Protein AF-A0A067PWR7-F1 (afdb_monomer)

Organism: NCBI:txid933084

Structure (mmCIF, N/CA/C/O backbone):
data_AF-A0A067PWR7-F1
#
_entry.id   AF-A0A067PWR7-F1
#
loop_
_atom_site.group_PDB
_atom_site.id
_atom_site.type_symbol
_atom_site.label_atom_id
_atom_site.label_alt_id
_atom_site.label_comp_id
_atom_site.label_asym_id
_atom_site.label_entity_id
_atom_site.label_seq_id
_atom_site.pdbx_PDB_ins_code
_atom_site.Cartn_x
_atom_site.Cartn_y
_atom_site.Cartn_z
_atom_site.occupancy
_atom_site.B_iso_or_equiv
_atom_site.auth_seq_id
_atom_site.auth_comp_id
_atom_site.auth_asym_id
_atom_site.auth_atom_id
_atom_site.pdbx_PDB_model_num
ATOM 1 N N . MET A 1 1 ? -20.551 9.808 -8.297 1.00 32.59 1 MET A N 1
ATOM 2 C CA . MET A 1 1 ? -19.748 9.543 -9.510 1.00 32.59 1 MET A CA 1
ATOM 3 C C . MET A 1 1 ? -19.360 8.074 -9.494 1.00 32.59 1 MET A C 1
ATOM 5 O O . MET A 1 1 ? -18.813 7.633 -8.494 1.00 32.59 1 MET A O 1
ATOM 9 N N . ARG A 1 2 ? -19.742 7.291 -10.510 1.00 25.27 2 ARG A N 1
ATOM 10 C CA . ARG A 1 2 ? -19.322 5.885 -10.633 1.00 25.27 2 ARG A CA 1
ATOM 11 C C . ARG A 1 2 ? -17.933 5.886 -11.271 1.00 25.27 2 ARG A C 1
ATOM 13 O O . ARG A 1 2 ? -17.816 6.360 -12.395 1.00 25.27 2 ARG A O 1
ATOM 20 N N . ALA A 1 3 ? -16.914 5.441 -10.540 1.00 30.94 3 ALA A N 1
ATOM 21 C CA . ALA A 1 3 ? -15.574 5.264 -11.091 1.00 30.94 3 ALA A CA 1
ATOM 22 C C . ALA A 1 3 ? -15.625 4.210 -12.210 1.00 30.94 3 ALA A C 1
ATOM 24 O O . ALA A 1 3 ? -16.231 3.151 -12.032 1.00 30.94 3 ALA A O 1
ATOM 25 N N . ASP A 1 4 ? -15.050 4.534 -13.367 1.00 30.42 4 ASP A N 1
ATOM 26 C CA . ASP A 1 4 ? -14.869 3.593 -14.472 1.00 30.42 4 ASP A CA 1
ATOM 27 C C . ASP A 1 4 ? -13.864 2.510 -14.029 1.00 30.42 4 ASP A C 1
ATOM 29 O O . ASP A 1 4 ? -12.751 2.862 -13.637 1.00 30.42 4 ASP A O 1
ATOM 33 N N . PRO A 1 5 ? -14.215 1.211 -14.063 1.00 33.88 5 PRO A N 1
ATOM 34 C CA . PRO A 1 5 ? -13.323 0.129 -13.641 1.00 33.88 5 PRO A CA 1
ATOM 35 C C . PRO A 1 5 ? -12.042 0.012 -14.485 1.00 33.88 5 PRO A C 1
ATOM 37 O O . PRO A 1 5 ? -11.100 -0.657 -14.064 1.00 33.88 5 PRO A O 1
ATOM 40 N N . ARG A 1 6 ? -11.984 0.657 -15.658 1.00 32.25 6 ARG A N 1
ATOM 41 C CA . ARG A 1 6 ? -10.793 0.703 -16.522 1.00 32.25 6 ARG A CA 1
ATOM 42 C C . ARG A 1 6 ? -9.865 1.876 -16.229 1.00 32.25 6 ARG A C 1
ATOM 44 O O . ARG A 1 6 ? -8.790 1.938 -16.817 1.00 32.25 6 ARG A O 1
ATOM 51 N N . ASN A 1 7 ? -10.260 2.790 -15.346 1.00 35.59 7 ASN A N 1
ATOM 52 C CA . ASN A 1 7 ? -9.386 3.870 -14.921 1.00 35.59 7 ASN A CA 1
ATOM 53 C C . ASN A 1 7 ? -8.499 3.371 -13.772 1.00 35.59 7 ASN A C 1
ATOM 55 O O . ASN A 1 7 ? -9.041 2.878 -12.774 1.00 35.59 7 ASN A O 1
ATOM 59 N N . PRO A 1 8 ? -7.161 3.478 -13.871 1.00 40.72 8 PRO A N 1
ATOM 60 C CA . PRO A 1 8 ? -6.302 3.235 -12.724 1.00 40.72 8 PRO A CA 1
ATOM 61 C C . PRO A 1 8 ? -6.757 4.161 -11.597 1.00 40.72 8 PRO A C 1
ATOM 63 O O . PRO A 1 8 ? -6.964 5.361 -11.804 1.00 40.72 8 PRO A O 1
ATOM 66 N N . ILE A 1 9 ? -6.976 3.603 -10.407 1.00 45.59 9 ILE A N 1
ATOM 67 C CA . ILE A 1 9 ? -7.278 4.439 -9.249 1.00 45.59 9 ILE A CA 1
ATOM 68 C C . ILE A 1 9 ? -5.971 5.144 -8.908 1.00 45.59 9 ILE A C 1
ATOM 70 O O . ILE A 1 9 ? -5.090 4.558 -8.287 1.00 45.59 9 ILE A O 1
ATOM 74 N N . LEU A 1 10 ? -5.863 6.407 -9.313 1.00 43.28 10 LEU A N 1
ATOM 75 C CA . LEU A 1 10 ? -4.910 7.339 -8.737 1.00 43.28 10 LEU A CA 1
ATOM 76 C C . LEU A 1 10 ? -5.332 7.540 -7.279 1.00 43.28 10 LEU A C 1
ATOM 78 O O . LEU A 1 10 ? -6.158 8.399 -6.973 1.00 43.28 10 LEU A O 1
ATOM 82 N N . LEU A 1 11 ? -4.791 6.735 -6.364 1.00 46.19 11 LEU A N 1
ATOM 83 C CA . LEU A 1 11 ? -4.759 7.091 -4.946 1.00 46.19 11 LEU A CA 1
ATOM 84 C C . LEU A 1 11 ? -3.694 8.184 -4.792 1.00 46.19 11 LEU A C 1
ATOM 86 O O . LEU A 1 11 ? -2.611 7.952 -4.267 1.00 46.19 11 LEU A O 1
ATOM 90 N N . ALA A 1 12 ? -3.977 9.355 -5.360 1.00 37.88 12 ALA A N 1
ATOM 91 C CA . ALA A 1 12 ? -3.146 10.537 -5.257 1.00 37.88 12 ALA A CA 1
ATOM 92 C C . ALA A 1 12 ? -3.669 11.412 -4.117 1.00 37.88 12 ALA A C 1
ATOM 94 O O . ALA A 1 12 ? -4.876 11.596 -3.963 1.00 37.88 12 ALA A O 1
ATOM 95 N N . HIS A 1 13 ? -2.721 11.963 -3.365 1.00 37.50 13 HIS A N 1
ATOM 96 C CA . HIS A 1 13 ? -2.891 12.796 -2.181 1.00 37.50 13 HIS A CA 1
ATOM 97 C C . HIS A 1 13 ? -3.429 12.079 -0.953 1.00 37.50 13 HIS A C 1
ATOM 99 O O . HIS A 1 13 ? -4.620 12.082 -0.650 1.00 37.50 13 HIS A O 1
ATOM 105 N N . HIS A 1 14 ? -2.502 11.588 -0.142 1.00 38.25 14 HIS A N 1
ATOM 106 C CA . HIS A 1 14 ? -2.765 11.568 1.280 1.00 38.25 14 HIS A CA 1
ATOM 107 C C . HIS A 1 14 ? -1.521 12.063 2.011 1.00 38.25 14 HIS A C 1
ATOM 109 O O . HIS A 1 14 ? -0.424 11.570 1.766 1.00 38.25 14 HIS A O 1
ATOM 115 N N . GLU A 1 15 ? -1.713 13.049 2.892 1.00 42.09 15 GLU A N 1
ATOM 116 C CA . GLU A 1 15 ? -0.725 13.713 3.765 1.00 42.09 15 GLU A CA 1
ATOM 117 C C . GLU A 1 15 ? -0.066 12.754 4.784 1.00 42.09 15 GLU A C 1
ATOM 119 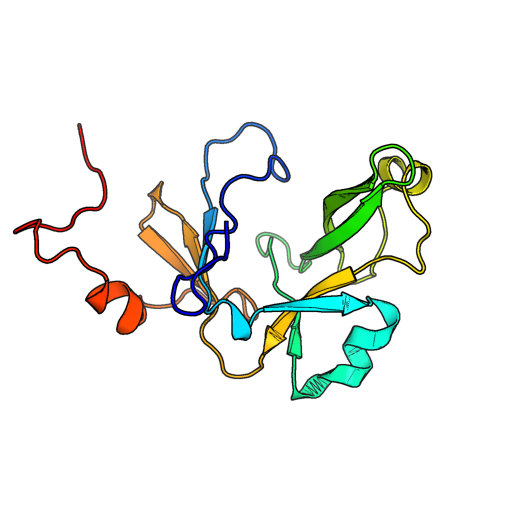O O . GLU A 1 15 ? 0.280 13.128 5.901 1.00 42.09 15 GLU A O 1
ATOM 124 N N . LEU A 1 16 ? 0.083 11.478 4.434 1.00 47.19 16 LEU A N 1
ATOM 125 C CA . LEU A 1 16 ? 0.652 10.433 5.279 1.00 47.19 16 LEU A CA 1
ATOM 126 C C . LEU A 1 16 ? 2.160 10.589 5.470 1.00 47.19 16 LEU A C 1
ATOM 128 O O . LEU A 1 16 ? 2.715 9.934 6.348 1.00 47.19 16 LEU A O 1
ATOM 132 N N . PHE A 1 17 ? 2.801 11.457 4.681 1.00 49.50 17 PHE A N 1
ATOM 133 C CA . PHE A 1 17 ? 4.256 11.529 4.535 1.00 49.50 17 PHE A CA 1
ATOM 134 C C . PHE A 1 17 ? 4.874 12.877 4.927 1.00 49.50 17 PHE A C 1
ATOM 136 O O . PHE A 1 17 ? 6.053 13.110 4.686 1.00 49.50 17 PHE A O 1
ATOM 143 N N . GLY A 1 18 ? 4.126 13.748 5.609 1.00 39.69 18 GLY A N 1
ATOM 144 C CA . GLY A 1 18 ? 4.642 15.064 5.989 1.00 39.69 18 GLY A CA 1
ATOM 145 C C . GLY A 1 18 ? 4.721 16.038 4.802 1.00 39.69 18 GLY A C 1
ATOM 146 O O . GLY A 1 18 ? 4.188 15.752 3.733 1.00 39.69 18 GLY A O 1
ATOM 147 N N . PRO A 1 19 ? 5.311 17.228 5.002 1.00 36.53 19 PRO A N 1
ATOM 148 C CA . PRO A 1 19 ? 5.147 18.375 4.105 1.00 36.53 19 PRO A CA 1
ATOM 149 C C . PRO A 1 19 ? 5.999 18.339 2.822 1.00 36.53 19 PRO A C 1
ATOM 151 O O . PRO A 1 19 ? 6.117 19.376 2.171 1.00 36.53 19 PRO A O 1
ATOM 154 N N . ASP A 1 20 ? 6.603 17.205 2.453 1.00 44.84 20 ASP A N 1
ATOM 155 C CA . ASP A 1 20 ? 7.514 17.144 1.301 1.00 44.84 20 ASP A CA 1
ATOM 156 C C . ASP A 1 20 ? 6.772 16.810 -0.017 1.00 44.84 20 ASP A C 1
ATOM 158 O O . ASP A 1 20 ? 5.908 15.931 -0.038 1.00 44.84 20 ASP A O 1
ATOM 162 N N . PRO A 1 21 ? 7.092 17.477 -1.145 1.00 41.31 21 PRO A N 1
ATOM 163 C CA . PRO A 1 21 ? 6.367 17.413 -2.418 1.00 41.31 21 PRO A CA 1
ATOM 164 C C . PRO A 1 21 ? 6.700 16.164 -3.258 1.00 41.31 21 PRO A C 1
ATOM 166 O O . PRO A 1 21 ? 6.630 16.190 -4.491 1.00 41.31 21 PRO A O 1
ATOM 169 N N . THR A 1 22 ? 7.071 15.057 -2.616 1.00 49.88 22 THR A N 1
ATOM 170 C CA . THR A 1 22 ? 7.281 13.757 -3.262 1.00 49.88 22 THR A CA 1
ATOM 171 C C . THR A 1 22 ? 5.921 13.120 -3.529 1.00 49.88 22 THR A C 1
ATOM 173 O O . THR A 1 22 ? 5.470 12.248 -2.789 1.00 49.88 22 THR A O 1
ATOM 176 N N . SER A 1 23 ? 5.227 13.607 -4.559 1.00 64.50 23 SER A N 1
ATOM 177 C CA . SER A 1 23 ? 3.982 13.029 -5.078 1.00 64.50 23 SER A CA 1
ATOM 178 C C . SER A 1 23 ? 4.248 11.637 -5.651 1.00 64.50 23 SER A C 1
ATOM 180 O O . SER A 1 23 ? 4.300 11.435 -6.865 1.00 64.50 23 SER A O 1
ATOM 182 N N . GLU A 1 24 ? 4.468 10.669 -4.769 1.00 75.06 24 GLU A N 1
ATOM 183 C CA . GLU A 1 24 ? 4.401 9.264 -5.115 1.00 75.06 24 GLU A CA 1
ATOM 184 C C . GLU A 1 24 ? 2.939 8.881 -5.303 1.00 75.06 24 GLU A C 1
ATOM 186 O O . GLU A 1 24 ? 2.074 9.169 -4.471 1.00 75.06 24 GLU A O 1
ATOM 191 N N . VAL A 1 25 ? 2.656 8.246 -6.432 1.00 82.06 25 VAL A N 1
ATOM 192 C CA . VAL A 1 25 ? 1.306 7.827 -6.791 1.00 82.06 25 VAL A CA 1
ATOM 193 C C . VAL A 1 25 ? 1.285 6.319 -6.945 1.00 82.06 25 VAL A C 1
ATOM 195 O O . VAL A 1 25 ? 2.126 5.756 -7.644 1.00 82.06 25 VAL A O 1
ATOM 198 N N . LEU A 1 26 ? 0.312 5.661 -6.314 1.00 85.69 26 LEU A N 1
ATOM 199 C CA . LEU A 1 26 ? 0.086 4.239 -6.533 1.00 85.69 26 LEU A CA 1
ATOM 200 C C . LEU A 1 26 ? -0.646 4.043 -7.861 1.00 85.69 26 LEU A C 1
ATOM 202 O O . LEU A 1 26 ? -1.759 4.534 -8.048 1.00 85.69 26 LEU A O 1
ATOM 206 N N . LEU A 1 27 ? -0.027 3.297 -8.763 1.00 85.69 27 LEU A N 1
ATOM 207 C CA . LEU A 1 27 ? -0.573 2.912 -10.049 1.00 85.69 27 LEU A CA 1
ATOM 208 C C . LEU A 1 27 ? -0.929 1.428 -10.023 1.00 85.69 27 LEU A C 1
ATOM 210 O O . LEU A 1 27 ? -0.066 0.574 -9.820 1.00 85.69 27 LEU A O 1
ATOM 214 N N . ALA A 1 28 ? -2.208 1.125 -10.228 1.00 84.38 28 ALA A N 1
ATOM 215 C CA . ALA A 1 28 ? -2.714 -0.238 -10.319 1.00 84.38 28 ALA A CA 1
ATOM 216 C C . ALA A 1 28 ? -4.058 -0.270 -11.051 1.00 84.38 28 ALA A C 1
ATOM 218 O O . ALA A 1 28 ? -4.792 0.724 -11.081 1.00 84.38 28 ALA A O 1
ATOM 219 N N . GLN A 1 29 ? -4.426 -1.443 -11.564 1.00 82.19 29 GLN A N 1
ATOM 220 C CA . GLN A 1 29 ? -5.800 -1.687 -11.993 1.00 82.19 29 GLN A CA 1
ATOM 221 C C . GLN A 1 29 ? -6.742 -1.700 -10.781 1.00 82.19 29 GLN A C 1
ATOM 223 O O . GLN A 1 29 ? -6.440 -2.269 -9.729 1.00 82.19 29 GLN A O 1
ATOM 228 N N . SER A 1 30 ? -7.892 -1.041 -10.929 1.00 76.25 30 SER A N 1
ATOM 229 C CA . SER A 1 30 ? -8.831 -0.795 -9.829 1.00 76.25 30 SER A CA 1
ATOM 230 C C . SER A 1 30 ? -9.380 -2.079 -9.192 1.00 76.25 30 SER A C 1
ATOM 232 O O . SER A 1 30 ? -9.589 -2.142 -7.983 1.00 76.25 30 SER A O 1
ATOM 234 N N . ASP A 1 31 ? -9.578 -3.121 -9.994 1.00 84.00 31 ASP A N 1
ATOM 235 C CA . ASP A 1 31 ? -10.144 -4.413 -9.605 1.00 84.00 31 ASP A CA 1
ATOM 236 C C . ASP A 1 31 ? -9.120 -5.365 -8.964 1.00 84.00 31 ASP A C 1
ATOM 238 O O . ASP A 1 31 ? -9.491 -6.388 -8.369 1.00 84.00 31 ASP A O 1
ATOM 242 N N . CYS A 1 32 ? -7.838 -5.013 -9.045 1.00 86.88 32 CYS A N 1
ATOM 243 C CA . CYS A 1 32 ? -6.738 -5.733 -8.419 1.00 86.88 32 CYS A CA 1
ATOM 244 C C . CYS A 1 32 ? -6.516 -5.326 -6.959 1.00 86.88 32 CYS A C 1
ATOM 246 O O . CYS A 1 32 ? -6.000 -6.140 -6.193 1.00 86.88 32 CYS A O 1
ATOM 248 N N . LEU A 1 33 ? -6.934 -4.120 -6.559 1.00 90.38 33 LEU A N 1
ATOM 249 C CA . LEU A 1 33 ? -6.767 -3.600 -5.202 1.00 90.38 33 LEU A CA 1
ATOM 250 C C . LEU A 1 33 ? -7.961 -3.936 -4.303 1.00 90.38 33 LEU A C 1
ATOM 252 O O . LEU A 1 33 ? -9.122 -3.813 -4.697 1.00 90.38 33 LEU A O 1
ATOM 256 N N . ARG A 1 34 ? -7.684 -4.333 -3.058 1.00 91.62 34 ARG A N 1
ATOM 257 C CA . ARG A 1 34 ? -8.697 -4.578 -2.025 1.00 91.62 34 ARG A CA 1
ATOM 258 C C . ARG A 1 34 ? -8.211 -4.179 -0.642 1.00 91.62 34 ARG A C 1
ATOM 260 O O . ARG A 1 34 ? -7.058 -4.391 -0.290 1.00 91.62 34 ARG A O 1
ATOM 267 N N . TRP A 1 35 ? -9.139 -3.683 0.168 1.00 91.88 35 TRP A N 1
ATOM 268 C CA . TRP A 1 35 ? -8.956 -3.580 1.611 1.00 91.88 35 TRP A CA 1
ATOM 269 C C . TRP A 1 35 ? -9.269 -4.932 2.246 1.00 91.88 35 TRP A C 1
ATOM 271 O O . TRP A 1 35 ? -10.390 -5.426 2.126 1.00 91.88 35 TRP A O 1
ATOM 281 N N . ILE A 1 36 ? -8.279 -5.534 2.898 1.00 91.56 36 ILE A N 1
ATOM 282 C CA . ILE A 1 36 ? -8.399 -6.835 3.564 1.00 91.56 36 ILE A CA 1
ATOM 283 C C . ILE A 1 36 ? -8.180 -6.630 5.056 1.00 91.56 36 ILE A C 1
ATOM 285 O O . ILE A 1 36 ? -7.276 -5.893 5.440 1.00 91.56 36 ILE A O 1
ATOM 289 N N . SER A 1 37 ? -8.984 -7.270 5.906 1.00 91.44 37 SER A N 1
ATOM 290 C CA . SER A 1 37 ? -8.745 -7.226 7.351 1.00 91.44 37 SER A CA 1
ATOM 291 C C . SER A 1 37 ? -7.327 -7.712 7.667 1.00 91.44 37 SER A C 1
ATOM 293 O O . SER A 1 37 ? -6.897 -8.757 7.175 1.00 91.44 37 SER A O 1
ATOM 295 N N . ALA A 1 38 ? -6.601 -6.991 8.524 1.00 90.62 38 ALA A N 1
ATOM 296 C CA . ALA A 1 38 ? -5.249 -7.373 8.929 1.00 90.62 38 ALA A CA 1
ATOM 297 C C . ALA A 1 38 ? -5.209 -8.785 9.544 1.00 90.62 38 ALA A C 1
ATOM 299 O O . ALA A 1 38 ? -4.235 -9.511 9.361 1.00 90.62 38 ALA A O 1
ATOM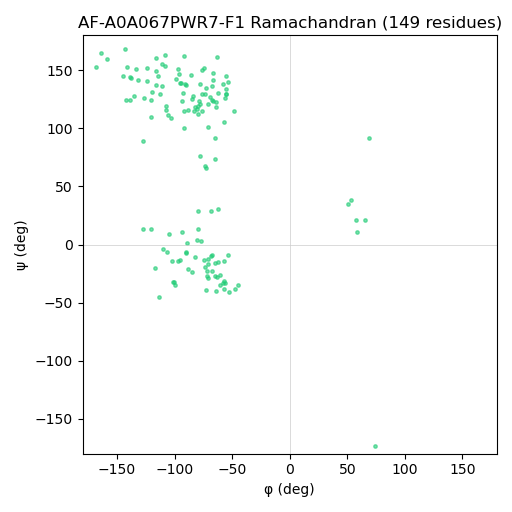 300 N N . SER A 1 39 ? -6.286 -9.204 10.221 1.00 89.56 39 SER A N 1
ATOM 301 C CA . SER A 1 39 ? -6.405 -10.549 10.797 1.00 89.56 39 SER A CA 1
ATOM 302 C C . SER A 1 39 ? -6.603 -11.650 9.754 1.00 89.56 39 SER A C 1
ATOM 304 O O . SER A 1 39 ? -6.340 -12.813 10.039 1.00 89.56 39 SER A O 1
ATOM 306 N N . GLU A 1 40 ? -7.098 -11.301 8.568 1.00 89.94 40 GLU A N 1
ATOM 307 C CA . GLU A 1 40 ? -7.407 -12.245 7.491 1.00 89.94 40 GLU A CA 1
ATOM 308 C C . GLU A 1 40 ? -6.340 -12.255 6.400 1.00 89.94 40 GLU A C 1
ATOM 310 O O . GLU A 1 40 ? -6.316 -13.175 5.592 1.00 89.94 40 GLU A O 1
ATOM 315 N N . LEU A 1 41 ? -5.441 -11.269 6.368 1.00 87.88 41 LEU A N 1
ATOM 316 C CA . LEU A 1 41 ? -4.460 -11.096 5.297 1.00 87.88 41 LEU A CA 1
ATOM 317 C C . LEU A 1 41 ? -3.635 -12.366 5.027 1.00 87.88 41 LEU A C 1
ATOM 319 O O . LEU A 1 41 ? -3.445 -12.737 3.872 1.00 87.88 41 LEU A O 1
ATOM 323 N N . SER A 1 42 ? -3.219 -13.081 6.076 1.00 86.62 42 SER A N 1
ATOM 324 C CA . SER A 1 42 ? -2.500 -14.358 5.950 1.00 86.62 42 SER A CA 1
ATOM 325 C C . SER A 1 42 ? -3.340 -15.475 5.322 1.00 86.62 42 SER A C 1
ATOM 327 O O . SER A 1 42 ? -2.794 -16.364 4.676 1.00 86.62 42 SER A O 1
ATOM 329 N N . SER A 1 43 ? -4.666 -15.418 5.466 1.00 88.62 43 SER A N 1
ATOM 330 C CA . SER A 1 43 ? -5.601 -16.387 4.876 1.00 88.62 43 SER A CA 1
ATOM 331 C C . SER A 1 43 ? -5.748 -16.204 3.363 1.00 88.62 43 SER A C 1
ATOM 333 O O . SER A 1 43 ? -6.162 -17.130 2.673 1.00 88.62 43 SER A O 1
ATOM 335 N N . TYR A 1 44 ? -5.381 -15.032 2.835 1.00 84.19 44 TYR A N 1
ATOM 336 C CA . TYR A 1 44 ? -5.374 -14.731 1.402 1.00 84.19 44 TYR A CA 1
ATOM 337 C C . TYR A 1 44 ? -4.012 -14.986 0.733 1.00 84.19 44 TYR A C 1
ATOM 339 O O . TYR A 1 44 ? -3.845 -14.582 -0.415 1.00 84.19 44 TYR A O 1
ATOM 347 N N . GLY A 1 45 ? -3.066 -15.640 1.423 1.00 68.31 45 GLY A N 1
ATOM 348 C CA . GLY A 1 45 ? -1.623 -15.655 1.129 1.00 68.31 45 GLY A CA 1
ATOM 349 C C . GLY A 1 45 ? -1.191 -15.859 -0.329 1.00 68.31 45 GLY A C 1
ATOM 350 O O . GLY A 1 45 ? -0.230 -15.226 -0.753 1.00 68.31 45 GLY A O 1
ATOM 351 N N . ASP A 1 46 ? -1.921 -16.655 -1.113 1.00 82.31 46 ASP A N 1
ATOM 352 C CA . ASP A 1 46 ? -1.580 -16.908 -2.525 1.00 82.31 46 ASP A CA 1
ATOM 353 C C . ASP A 1 46 ? -2.353 -16.020 -3.514 1.00 82.31 46 ASP A C 1
ATOM 355 O O . ASP A 1 46 ? -2.032 -15.944 -4.696 1.00 82.31 46 ASP A O 1
ATOM 359 N N . SER A 1 47 ? -3.413 -15.361 -3.049 1.00 90.38 47 SER A N 1
ATOM 360 C CA . SER A 1 47 ? -4.313 -14.559 -3.880 1.00 90.38 47 SER A CA 1
ATOM 361 C C . SER A 1 47 ? -4.040 -13.066 -3.779 1.00 90.38 47 SER A C 1
ATOM 363 O O . SER A 1 47 ? -4.247 -12.357 -4.762 1.00 90.38 47 SER A O 1
ATOM 365 N N . TYR A 1 48 ? -3.586 -12.585 -2.618 1.00 92.38 48 TYR A N 1
ATOM 366 C CA . TYR A 1 48 ? -3.324 -11.169 -2.372 1.00 92.38 48 TYR A CA 1
ATOM 367 C C . TYR A 1 48 ? -2.021 -10.942 -1.600 1.00 92.38 48 TYR A C 1
ATOM 369 O O . TYR A 1 48 ? -1.677 -11.688 -0.690 1.00 92.38 48 TYR A O 1
ATOM 377 N N . SER A 1 49 ? -1.317 -9.865 -1.939 1.00 91.56 49 SER A N 1
ATOM 378 C CA . SER A 1 49 ? -0.111 -9.381 -1.264 1.00 91.56 49 SER A CA 1
ATOM 379 C C . SER A 1 49 ? -0.295 -7.936 -0.812 1.00 91.56 49 SER A C 1
ATOM 381 O O . SER A 1 49 ? -0.894 -7.133 -1.525 1.00 91.56 49 SER A O 1
ATOM 383 N N . ALA A 1 50 ? 0.212 -7.594 0.372 1.00 91.69 50 ALA A N 1
ATOM 384 C CA . ALA A 1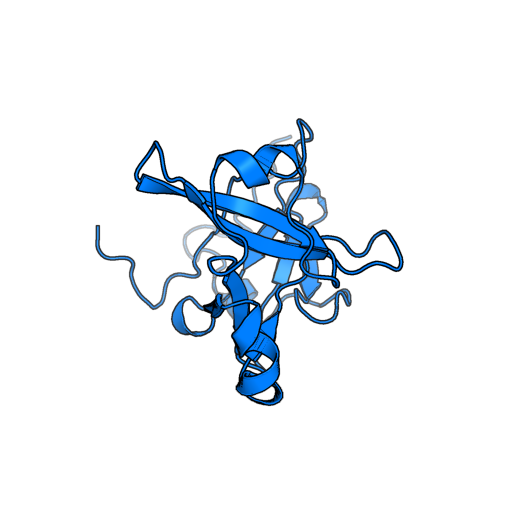 50 ? 0.111 -6.237 0.907 1.00 91.69 50 ALA A CA 1
ATOM 385 C C . ALA A 1 50 ? 0.926 -5.232 0.080 1.00 91.69 50 ALA A C 1
ATOM 387 O O . ALA A 1 50 ? 2.037 -5.531 -0.359 1.00 91.69 50 ALA A O 1
ATOM 388 N N . VAL A 1 51 ? 0.372 -4.031 -0.087 1.00 90.50 51 VAL A N 1
ATOM 389 C CA . VAL A 1 51 ? 1.052 -2.896 -0.719 1.00 90.50 51 VAL A CA 1
ATOM 390 C C . VAL A 1 51 ? 2.006 -2.255 0.290 1.00 90.50 51 VAL A C 1
ATOM 392 O O . VAL A 1 51 ? 1.583 -1.853 1.375 1.00 90.50 51 VAL A O 1
ATOM 395 N N . THR A 1 52 ? 3.286 -2.160 -0.067 1.00 88.94 52 THR A N 1
ATOM 396 C CA . THR A 1 52 ? 4.372 -1.601 0.750 1.00 88.94 52 THR A CA 1
ATOM 397 C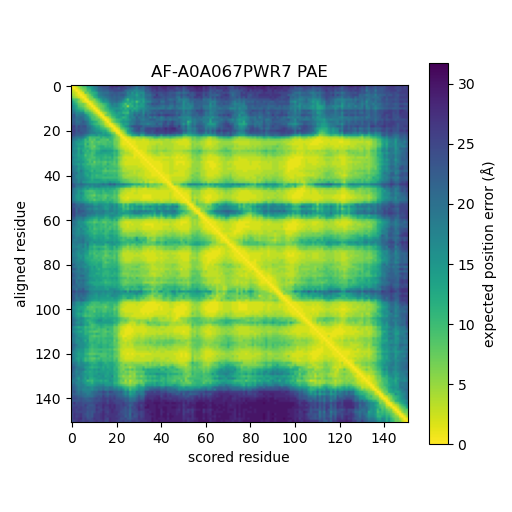 C . THR A 1 52 ? 4.610 -0.135 0.423 1.00 88.94 52 THR A C 1
ATOM 399 O O . THR A 1 52 ? 4.631 0.169 -0.759 1.00 88.94 52 THR A O 1
ATOM 402 N N . VAL A 1 53 ? 4.849 0.750 1.396 1.00 79.56 53 VAL A N 1
ATOM 403 C CA . VAL A 1 53 ? 4.956 2.214 1.153 1.00 79.56 53 VAL A CA 1
ATOM 404 C C . VAL A 1 53 ? 6.314 2.814 1.475 1.00 79.56 53 VAL A C 1
ATOM 406 O O . VAL A 1 53 ? 6.652 3.884 0.993 1.00 79.56 53 VAL A O 1
ATOM 409 N N . ASN A 1 54 ? 7.109 2.141 2.296 1.00 66.69 54 ASN A N 1
ATOM 410 C CA . ASN A 1 54 ? 8.442 2.606 2.630 1.00 66.69 54 ASN A CA 1
ATOM 411 C C . ASN A 1 54 ? 9.369 1.403 2.729 1.00 66.69 54 ASN A C 1
ATOM 413 O O . ASN A 1 54 ? 9.089 0.456 3.466 1.00 66.69 54 ASN A O 1
ATOM 417 N N . THR A 1 55 ? 10.445 1.440 1.950 1.00 57.88 55 THR A N 1
ATOM 418 C CA . THR A 1 55 ? 11.514 0.433 1.957 1.00 57.88 55 THR A CA 1
ATOM 419 C C . THR A 1 55 ? 12.888 1.055 2.129 1.00 57.88 55 THR A C 1
ATOM 421 O O . THR A 1 55 ? 13.892 0.390 1.893 1.00 57.88 55 THR A O 1
ATOM 424 N N . GLN A 1 56 ? 12.949 2.335 2.515 1.00 54.44 56 GLN A N 1
ATOM 425 C CA . GLN A 1 56 ? 14.218 3.003 2.808 1.00 54.44 56 GLN A CA 1
ATOM 426 C C . GLN A 1 56 ? 14.886 2.426 4.063 1.00 54.44 56 GLN A C 1
ATOM 428 O O . GLN A 1 56 ? 16.103 2.504 4.205 1.00 54.44 56 GLN A O 1
ATOM 433 N N . CYS A 1 57 ? 14.101 1.800 4.940 1.00 53.84 57 CYS A N 1
ATOM 434 C CA . CYS A 1 57 ? 14.586 0.987 6.044 1.00 53.84 57 CYS A CA 1
ATOM 435 C C . CYS A 1 57 ? 14.305 -0.492 5.739 1.00 53.84 57 CYS A C 1
ATOM 437 O O . CYS A 1 57 ? 13.315 -0.806 5.080 1.00 53.84 57 CYS A O 1
ATOM 439 N N . ASP A 1 58 ? 15.101 -1.411 6.297 1.00 59.38 58 ASP A N 1
ATOM 440 C CA . ASP A 1 58 ? 14.863 -2.873 6.246 1.00 59.38 58 ASP A CA 1
ATOM 441 C C . ASP A 1 58 ? 13.460 -3.293 6.742 1.00 59.38 58 ASP A C 1
ATOM 443 O O . ASP A 1 58 ? 13.041 -4.447 6.622 1.00 59.38 58 ASP A O 1
ATOM 447 N N . GLN A 1 59 ? 12.719 -2.349 7.317 1.00 66.50 59 GLN A N 1
ATOM 448 C CA . GLN A 1 59 ? 11.355 -2.503 7.760 1.00 66.50 59 GLN A CA 1
ATOM 449 C C . GLN A 1 59 ? 10.379 -2.098 6.650 1.00 66.50 59 GLN A C 1
ATOM 451 O O . GLN A 1 59 ? 10.298 -0.937 6.257 1.00 66.50 59 GLN A O 1
ATOM 456 N N . LYS A 1 60 ? 9.618 -3.083 6.163 1.00 76.19 60 LYS A N 1
ATOM 457 C CA . LYS A 1 60 ? 8.517 -2.856 5.226 1.00 76.19 60 LYS A CA 1
ATOM 458 C C . LYS A 1 60 ? 7.286 -2.375 5.981 1.00 76.19 60 LYS A C 1
ATOM 460 O O . LYS A 1 60 ? 6.736 -3.114 6.802 1.00 76.19 60 LYS A O 1
ATOM 465 N N . ASP A 1 61 ? 6.846 -1.178 5.633 1.00 87.25 61 ASP A N 1
ATOM 466 C CA . ASP A 1 61 ? 5.565 -0.631 6.058 1.00 87.25 61 ASP A CA 1
ATOM 467 C C . ASP A 1 61 ? 4.495 -0.846 4.987 1.00 87.25 61 ASP A C 1
ATOM 469 O O . ASP A 1 61 ? 4.790 -0.870 3.791 1.00 87.25 61 ASP A O 1
ATOM 473 N N . PHE A 1 62 ? 3.243 -0.963 5.418 1.00 90.19 62 PHE A N 1
ATOM 474 C CA . PHE A 1 62 ? 2.069 -1.185 4.581 1.00 90.19 62 PHE A CA 1
ATOM 475 C C . PHE A 1 62 ? 1.086 -0.014 4.647 1.00 90.19 62 PHE A C 1
ATOM 477 O O . PHE A 1 62 ? 1.068 0.738 5.619 1.00 90.19 62 PHE A O 1
ATOM 484 N N . ILE A 1 63 ? 0.200 0.100 3.654 1.00 90.19 63 ILE A N 1
ATOM 485 C CA . ILE A 1 63 ? -0.946 1.017 3.748 1.00 90.19 63 ILE A CA 1
ATOM 486 C C . ILE A 1 63 ? -2.044 0.354 4.574 1.00 90.19 63 ILE A C 1
ATOM 488 O O . ILE A 1 63 ? -2.626 -0.646 4.151 1.00 90.19 63 ILE A O 1
ATOM 492 N N . GLY A 1 64 ? -2.373 0.935 5.721 1.00 90.44 64 GLY A N 1
ATOM 493 C CA . GLY A 1 64 ? -3.537 0.552 6.506 1.00 90.44 64 GLY A CA 1
ATOM 494 C C . GLY A 1 64 ? -4.644 1.591 6.475 1.00 90.44 64 GLY A C 1
ATOM 495 O O . GLY A 1 64 ? -4.426 2.757 6.153 1.00 90.44 64 GLY A O 1
ATOM 496 N N . CYS A 1 65 ? -5.844 1.173 6.860 1.00 90.50 65 CYS A N 1
ATOM 497 C CA . CYS A 1 65 ? -6.916 2.086 7.207 1.00 90.50 65 CYS A CA 1
ATOM 498 C C . CYS A 1 65 ? -7.743 1.606 8.404 1.00 90.50 65 CYS A C 1
ATOM 500 O O . CYS A 1 65 ? -7.856 0.409 8.691 1.00 90.50 65 CYS A O 1
ATOM 502 N N . LEU A 1 66 ? -8.329 2.575 9.106 1.00 89.00 66 LEU A N 1
ATOM 503 C CA . LEU A 1 66 ? -9.267 2.372 10.204 1.00 89.00 66 LEU A CA 1
ATOM 504 C C . LEU A 1 66 ? -10.501 3.255 10.004 1.00 89.00 66 LEU A C 1
ATOM 506 O O . LEU A 1 66 ? -10.355 4.413 9.610 1.00 89.00 66 LEU A O 1
ATOM 510 N N . PRO A 1 67 ? -11.707 2.759 10.322 1.00 82.94 67 PRO A N 1
ATOM 511 C CA . PRO A 1 67 ? -12.880 3.614 10.394 1.00 82.94 67 PRO A CA 1
ATOM 512 C C . PRO A 1 67 ? -12.763 4.556 11.595 1.00 82.94 67 PRO A C 1
ATOM 514 O O . PRO A 1 67 ? -12.570 4.104 12.728 1.00 82.94 67 PRO A O 1
ATOM 517 N N . ASP A 1 68 ? -12.917 5.851 11.347 1.00 81.06 68 ASP A N 1
ATOM 518 C CA . ASP A 1 68 ? -13.017 6.877 12.374 1.00 81.06 68 ASP A CA 1
ATOM 519 C C . ASP A 1 68 ? -14.416 6.834 12.993 1.00 81.06 68 ASP A C 1
ATOM 521 O O . ASP A 1 68 ? -15.438 7.090 12.345 1.00 81.06 68 ASP A O 1
ATOM 525 N N . ARG A 1 69 ? -14.470 6.491 14.281 1.00 77.81 69 ARG A N 1
ATOM 526 C C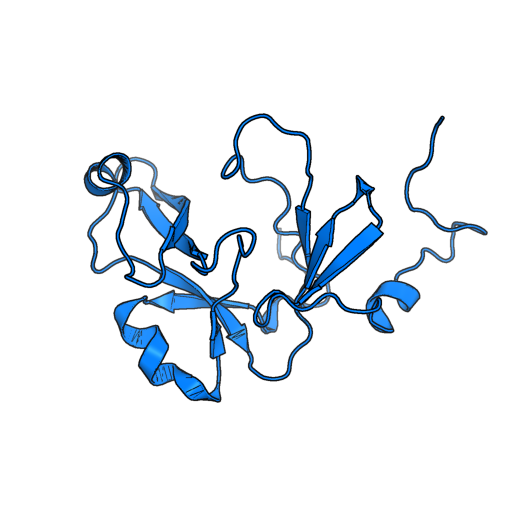A . ARG A 1 69 ? -15.728 6.400 15.028 1.00 77.81 69 ARG A CA 1
ATOM 527 C C . ARG A 1 69 ? -16.456 7.737 15.181 1.00 77.81 69 ARG A C 1
ATOM 529 O O . ARG A 1 69 ? -17.629 7.718 15.545 1.00 77.81 69 ARG A O 1
ATOM 536 N N . PHE A 1 70 ? -15.783 8.863 14.947 1.00 79.69 70 PHE A N 1
ATOM 537 C CA . PHE A 1 70 ? -16.343 10.201 15.111 1.00 79.69 70 PHE A CA 1
ATOM 538 C C . PHE A 1 70 ? -16.799 10.825 13.791 1.00 79.69 70 PHE A C 1
ATOM 540 O O . PHE A 1 70 ? -17.802 11.535 13.796 1.00 79.69 70 PHE A O 1
ATOM 547 N N . SER A 1 71 ? -16.107 10.562 12.676 1.00 79.12 71 SER A N 1
ATOM 548 C CA . SER A 1 71 ? -16.405 11.206 11.385 1.00 79.12 71 SER A CA 1
ATOM 549 C C . SER A 1 71 ? -17.095 10.310 10.350 1.00 79.12 71 SER A C 1
ATOM 551 O O . SER A 1 71 ? -17.498 10.811 9.307 1.00 79.12 71 SER A O 1
ATOM 553 N N . MET A 1 72 ? -17.263 9.005 10.609 1.00 76.62 72 MET A N 1
ATOM 554 C CA . MET A 1 72 ? -17.688 8.007 9.602 1.00 76.62 72 MET A CA 1
ATOM 555 C C . MET A 1 72 ? -16.753 7.920 8.379 1.00 76.62 72 MET A C 1
ATOM 557 O O . MET A 1 72 ? -17.085 7.258 7.395 1.00 76.62 72 MET A O 1
ATOM 561 N N . GLU A 1 73 ? -15.580 8.551 8.435 1.00 82.19 73 GLU A N 1
ATOM 562 C CA . GLU A 1 73 ? -14.562 8.488 7.391 1.00 82.19 73 GLU A CA 1
ATOM 563 C C . GLU A 1 73 ? -13.570 7.356 7.663 1.00 82.19 73 GLU A C 1
ATOM 565 O O . GLU A 1 73 ? -13.436 6.861 8.783 1.00 82.19 73 GLU A O 1
ATOM 570 N N . MET A 1 74 ? -12.831 6.958 6.630 1.00 82.38 74 MET A N 1
ATOM 571 C CA . MET A 1 74 ? -11.702 6.045 6.776 1.00 82.38 74 MET A CA 1
ATOM 572 C C . MET A 1 74 ? -10.423 6.863 6.925 1.00 82.38 74 MET A C 1
ATOM 574 O O . MET A 1 74 ? -10.090 7.663 6.054 1.00 82.38 74 MET A O 1
ATOM 578 N N . LYS A 1 75 ? -9.679 6.644 8.008 1.00 84.31 75 LYS A N 1
ATOM 579 C CA . LYS A 1 75 ? -8.325 7.179 8.163 1.00 84.31 75 LYS A CA 1
ATOM 580 C C . LYS A 1 75 ? -7.342 6.185 7.575 1.00 84.31 75 LYS A C 1
ATOM 582 O O . LYS A 1 75 ? -7.232 5.070 8.081 1.00 84.31 75 LYS A O 1
ATOM 587 N N . VAL A 1 76 ? -6.652 6.586 6.514 1.00 85.88 76 VAL A N 1
ATOM 588 C CA . VAL A 1 76 ? -5.532 5.842 5.924 1.00 85.88 76 VAL A CA 1
ATOM 589 C C . VAL A 1 76 ? -4.247 6.226 6.665 1.00 85.88 76 VAL A C 1
ATOM 591 O O . VAL A 1 76 ? -4.160 7.351 7.147 1.00 85.88 76 VAL A O 1
ATOM 594 N N . PHE A 1 77 ? -3.296 5.306 6.841 1.00 85.19 77 PHE A N 1
ATOM 595 C CA . PHE A 1 77 ? -1.99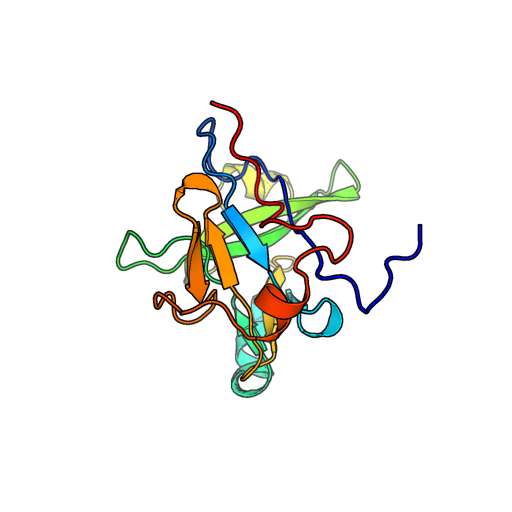6 5.561 7.482 1.00 85.19 77 PHE A CA 1
ATOM 596 C C . PHE A 1 77 ? -0.976 4.449 7.205 1.00 85.19 77 PHE A C 1
ATOM 598 O O . PHE A 1 77 ? -1.343 3.361 6.764 1.00 85.19 77 PHE A O 1
ATOM 605 N N . SER A 1 78 ? 0.307 4.724 7.467 1.00 85.88 78 SER A N 1
ATOM 606 C CA . SER A 1 78 ? 1.371 3.712 7.407 1.00 85.88 78 SER A CA 1
ATOM 607 C C . SER A 1 78 ? 1.277 2.743 8.588 1.00 85.88 78 SER A C 1
ATOM 609 O O . SER A 1 78 ? 1.105 3.161 9.736 1.00 85.88 78 SER A O 1
ATOM 611 N N . VAL A 1 79 ? 1.400 1.447 8.315 1.00 87.69 79 VAL A N 1
ATOM 612 C CA . VAL A 1 79 ? 1.308 0.369 9.300 1.00 87.69 79 VAL A CA 1
ATOM 613 C C . VAL A 1 79 ? 2.542 -0.510 9.217 1.00 87.69 79 VAL A C 1
ATOM 615 O O . VAL A 1 79 ? 2.836 -1.071 8.166 1.00 87.69 79 VAL A O 1
ATOM 618 N N . SER A 1 80 ? 3.217 -0.703 10.348 1.00 87.25 80 SER A N 1
ATOM 619 C CA . SER A 1 80 ? 4.373 -1.599 10.409 1.00 87.25 80 SER A CA 1
ATOM 620 C C . SER A 1 80 ? 3.993 -3.051 10.103 1.00 87.25 80 SER A C 1
ATOM 622 O O . SER A 1 80 ? 2.845 -3.472 10.272 1.00 87.25 80 SER A O 1
ATOM 624 N N . ASN A 1 81 ? 4.984 -3.872 9.760 1.00 83.50 81 ASN A N 1
ATOM 625 C CA . ASN A 1 81 ? 4.806 -5.313 9.555 1.00 83.50 81 ASN A CA 1
ATOM 626 C C . ASN A 1 81 ? 4.218 -6.090 10.755 1.00 83.50 81 ASN A C 1
ATOM 628 O O . ASN A 1 81 ? 3.773 -7.223 10.593 1.00 83.50 81 ASN A O 1
ATOM 632 N N . THR A 1 82 ? 4.191 -5.491 11.949 1.00 85.88 82 THR A N 1
ATOM 633 C CA . THR A 1 82 ? 3.557 -6.064 13.150 1.00 85.88 82 THR A CA 1
ATOM 634 C C . THR A 1 82 ? 2.080 -5.690 13.302 1.00 85.88 82 THR A C 1
ATOM 636 O O . THR A 1 82 ? 1.446 -6.054 14.297 1.00 85.88 82 THR A O 1
ATOM 639 N N . PHE A 1 83 ? 1.522 -4.935 12.351 1.00 85.06 83 PHE A N 1
ATOM 640 C CA . PHE A 1 83 ? 0.161 -4.401 12.407 1.00 85.06 83 PHE A CA 1
ATOM 641 C C . PHE A 1 83 ? -0.108 -3.615 13.701 1.00 85.06 83 PHE A C 1
ATOM 643 O O . PHE A 1 83 ? -1.172 -3.703 14.329 1.0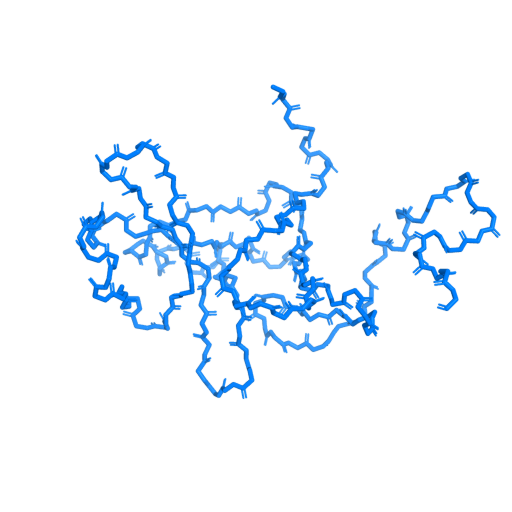0 85.06 83 PHE A O 1
ATOM 650 N N . SER A 1 84 ? 0.905 -2.869 14.149 1.00 83.62 84 SER A N 1
ATOM 651 C CA . SER A 1 84 ? 0.791 -1.926 15.258 1.00 83.62 84 SER A CA 1
ATOM 652 C C . SER A 1 84 ? 0.066 -0.669 14.786 1.00 83.62 84 SER A C 1
ATOM 654 O O . SER A 1 84 ? 0.450 -0.070 13.783 1.00 83.62 84 SER A O 1
ATOM 656 N N . ILE A 1 85 ? -0.953 -0.247 15.530 1.00 82.25 85 ILE A N 1
ATOM 657 C CA . ILE A 1 85 ? -1.641 1.023 15.291 1.00 82.25 85 ILE A CA 1
ATOM 658 C C . ILE A 1 85 ? -0.956 2.085 16.160 1.00 82.25 85 ILE A C 1
ATOM 660 O O . ILE A 1 85 ? -0.792 1.828 17.353 1.00 82.25 85 ILE A O 1
ATOM 664 N N . PRO A 1 86 ? -0.575 3.251 15.607 1.00 80.88 86 PRO A N 1
ATOM 665 C CA . PRO A 1 86 ? -0.059 4.366 16.394 1.00 80.88 86 PRO A CA 1
ATOM 666 C C . PRO A 1 86 ? -1.008 4.749 17.534 1.00 80.88 86 PRO A C 1
ATOM 668 O O . PRO A 1 86 ? -2.222 4.821 17.332 1.00 80.88 86 PRO A O 1
ATOM 671 N N . ASP A 1 87 ? -0.464 5.064 18.711 1.00 82.25 87 ASP A N 1
ATOM 672 C CA . ASP A 1 87 ? -1.266 5.389 19.901 1.00 82.25 87 ASP A CA 1
ATOM 673 C C . ASP A 1 87 ? -2.241 6.552 19.665 1.00 82.25 87 ASP A C 1
ATOM 675 O O . ASP A 1 87 ? -3.366 6.552 20.169 1.00 82.25 87 ASP A O 1
ATOM 679 N N . THR A 1 88 ? -1.851 7.508 18.819 1.00 81.50 88 THR A N 1
ATOM 680 C CA . THR A 1 88 ? -2.692 8.634 18.391 1.00 81.50 88 THR A CA 1
ATOM 681 C C . THR A 1 88 ? -3.995 8.176 17.723 1.00 81.50 88 THR A C 1
ATOM 683 O O . THR A 1 88 ? -5.040 8.803 17.910 1.00 81.50 88 THR A O 1
ATOM 686 N N . LEU A 1 89 ? -3.968 7.046 17.010 1.00 80.12 89 LEU A N 1
ATOM 687 C CA . LEU A 1 89 ? -5.095 6.489 16.257 1.00 80.12 89 LEU A CA 1
ATOM 688 C C . LEU A 1 89 ? -5.887 5.429 17.038 1.00 80.12 89 LEU A C 1
ATOM 690 O O . LEU A 1 89 ? -7.018 5.117 16.661 1.00 80.12 89 LEU A O 1
ATOM 694 N N . LEU A 1 90 ? -5.367 4.920 18.162 1.00 78.88 90 LEU A N 1
ATOM 695 C CA . LEU A 1 90 ? -6.118 4.018 19.055 1.00 78.88 90 LEU A CA 1
ATOM 696 C C . LEU A 1 90 ? -7.385 4.681 19.614 1.00 78.88 90 LEU A C 1
ATOM 698 O O . LEU A 1 90 ? -8.365 4.013 19.942 1.00 78.88 90 LEU A O 1
ATOM 702 N N . SER A 1 91 ? -7.380 6.011 19.698 1.00 77.81 91 SER A N 1
ATOM 703 C CA . SER A 1 91 ? -8.546 6.801 20.083 1.00 77.81 91 SER A CA 1
ATOM 704 C C . SER A 1 91 ? -9.611 6.904 18.982 1.00 77.81 91 SER A C 1
ATOM 706 O O . SER A 1 91 ? -10.728 7.316 19.281 1.00 77.81 91 SER A O 1
ATOM 708 N N . LEU A 1 92 ? -9.315 6.534 17.734 1.00 72.31 92 LEU A N 1
ATOM 709 C CA . LEU A 1 92 ? -10.230 6.666 16.592 1.00 72.31 92 LEU A CA 1
ATOM 710 C C . LEU A 1 92 ? -10.916 5.347 16.235 1.00 72.31 92 LEU A C 1
ATOM 712 O O . LEU A 1 92 ? -12.074 5.344 15.819 1.00 72.31 92 LEU A O 1
ATOM 716 N N . GLY A 1 93 ? -10.234 4.220 16.441 1.00 68.44 93 GLY A N 1
ATOM 717 C CA . GLY A 1 93 ? -10.699 2.911 15.996 1.00 68.44 93 GLY A CA 1
ATOM 718 C C . GLY A 1 93 ? -10.370 1.786 16.969 1.00 68.44 93 GLY A C 1
ATOM 719 O O . GLY A 1 93 ? -9.597 1.938 17.911 1.00 68.44 93 GLY A O 1
ATOM 720 N N . ARG A 1 94 ? -10.978 0.622 16.738 1.00 70.62 94 ARG A N 1
ATOM 721 C CA . ARG A 1 94 ? -10.601 -0.613 17.427 1.00 70.62 94 ARG A CA 1
ATOM 722 C C . ARG A 1 94 ? -9.625 -1.408 16.559 1.00 70.62 94 ARG A C 1
ATOM 724 O O . ARG A 1 94 ? -9.734 -1.394 15.334 1.00 70.62 94 ARG A O 1
ATOM 731 N N . ARG A 1 95 ? -8.688 -2.118 17.195 1.00 68.81 95 ARG A N 1
ATOM 732 C CA . ARG A 1 95 ? -7.617 -2.861 16.507 1.00 68.81 95 ARG A CA 1
ATOM 733 C C . ARG A 1 95 ? -8.127 -3.990 15.606 1.00 68.81 95 ARG A C 1
ATOM 735 O O . ARG A 1 95 ? -7.503 -4.283 14.596 1.00 68.81 95 ARG A O 1
ATOM 742 N N . ASP A 1 96 ? -9.280 -4.565 15.935 1.00 73.94 96 ASP A N 1
ATOM 743 C CA . ASP A 1 96 ? -9.992 -5.579 15.144 1.00 73.94 96 ASP A CA 1
ATOM 744 C C . ASP A 1 96 ? -10.566 -5.043 13.822 1.00 73.94 96 ASP A C 1
ATOM 746 O O . ASP A 1 96 ? -11.005 -5.826 12.987 1.00 73.94 96 ASP A O 1
ATOM 750 N N . LYS A 1 97 ? -10.556 -3.721 13.607 1.00 84.31 97 LYS A N 1
ATOM 751 C CA . LYS A 1 97 ? -11.046 -3.081 12.378 1.00 84.31 97 LYS A CA 1
ATOM 752 C C . LYS A 1 97 ? -9.937 -2.585 11.457 1.00 84.31 97 LYS A C 1
ATOM 754 O O . LYS A 1 97 ? -10.229 -1.855 10.510 1.00 84.31 97 LYS A O 1
ATOM 759 N N . LEU A 1 98 ? -8.682 -2.929 11.737 1.00 90.50 98 LEU A N 1
ATOM 760 C CA . LEU A 1 98 ? -7.569 -2.567 10.870 1.00 90.50 98 LEU A CA 1
ATOM 761 C C . LEU A 1 98 ? -7.676 -3.323 9.547 1.00 90.50 98 LEU A C 1
ATOM 763 O O . LEU A 1 98 ? -7.700 -4.552 9.539 1.00 90.50 98 LEU A O 1
ATOM 767 N N . HIS A 1 99 ? -7.694 -2.587 8.441 1.00 92.00 99 HIS A N 1
ATOM 768 C CA . HIS A 1 99 ? -7.612 -3.161 7.103 1.00 92.00 99 HIS A CA 1
ATOM 769 C C . HIS A 1 99 ? -6.311 -2.728 6.440 1.00 92.00 99 HIS A C 1
ATOM 771 O O . HIS A 1 99 ? -5.854 -1.611 6.653 1.00 92.00 99 HIS A O 1
ATOM 777 N N . ILE A 1 100 ? -5.726 -3.607 5.638 1.00 92.69 100 ILE A N 1
ATOM 778 C CA . ILE A 1 100 ? -4.502 -3.384 4.873 1.00 92.69 100 ILE A CA 1
ATOM 779 C C . ILE A 1 100 ? -4.870 -3.339 3.392 1.00 92.69 100 ILE A C 1
ATOM 781 O O . ILE A 1 100 ? -5.677 -4.153 2.930 1.00 92.69 100 ILE A O 1
ATOM 785 N N . LEU A 1 101 ? -4.303 -2.388 2.649 1.00 93.00 101 LEU A N 1
ATOM 786 C CA . LEU A 1 101 ? -4.426 -2.380 1.198 1.00 93.00 101 LEU A CA 1
ATOM 787 C C . LEU A 1 101 ? -3.582 -3.521 0.637 1.00 93.00 101 LEU A C 1
ATOM 789 O O . LEU A 1 101 ? -2.367 -3.579 0.838 1.00 93.00 101 LEU A O 1
ATOM 793 N N . ALA A 1 102 ? -4.231 -4.421 -0.082 1.00 92.69 102 ALA A N 1
ATOM 794 C CA . ALA A 1 102 ? -3.593 -5.537 -0.745 1.00 92.69 102 ALA A CA 1
ATOM 795 C C . ALA A 1 102 ? -3.924 -5.528 -2.235 1.00 92.69 102 ALA A C 1
ATOM 797 O O . ALA A 1 102 ? -4.983 -5.064 -2.660 1.00 92.69 102 ALA A O 1
ATOM 798 N N . CYS A 1 103 ? -3.012 -6.071 -3.024 1.00 91.88 103 CYS A N 1
ATOM 799 C CA . CYS A 1 103 ? -3.154 -6.243 -4.455 1.00 91.88 103 CYS A CA 1
ATOM 800 C C . CYS A 1 103 ? -3.162 -7.735 -4.793 1.00 91.88 103 CYS A C 1
ATOM 802 O O . CYS A 1 103 ? -2.541 -8.525 -4.080 1.00 91.88 103 CYS A O 1
ATOM 804 N N . ARG A 1 104 ? -3.863 -8.140 -5.855 1.00 90.38 104 ARG A N 1
ATOM 805 C CA . ARG A 1 104 ? -3.802 -9.527 -6.341 1.00 90.38 104 ARG A CA 1
ATOM 806 C C . ARG A 1 104 ? -2.356 -9.938 -6.631 1.00 90.38 104 ARG A C 1
ATOM 808 O O . ARG A 1 104 ? -1.558 -9.130 -7.091 1.00 90.38 104 ARG A O 1
ATOM 815 N N . VAL A 1 105 ? -2.008 -11.195 -6.377 1.00 83.56 105 VAL A N 1
ATOM 816 C CA . VAL A 1 105 ? -0.678 -11.711 -6.747 1.00 83.56 105 VAL A CA 1
ATOM 817 C C . VAL A 1 105 ? -0.554 -11.756 -8.280 1.00 83.56 105 VAL A C 1
ATOM 819 O O . VAL A 1 105 ? -1.544 -11.970 -8.978 1.00 83.56 105 VAL A O 1
ATOM 822 N N . HIS A 1 106 ? 0.662 -11.546 -8.798 1.00 80.44 106 HIS A N 1
ATOM 823 C CA . HIS A 1 106 ? 1.001 -11.535 -10.234 1.00 80.44 106 HIS A CA 1
ATOM 824 C C . HIS A 1 106 ? 0.374 -10.408 -11.066 1.00 80.44 106 HIS A C 1
ATOM 826 O O . HIS A 1 106 ? 0.294 -10.526 -12.287 1.00 80.44 106 HIS A O 1
ATOM 832 N N . VAL A 1 107 ? -0.055 -9.318 -10.431 1.00 82.81 107 VAL A N 1
ATOM 833 C CA . VAL A 1 107 ? -0.539 -8.130 -11.141 1.00 82.81 107 VAL A CA 1
ATOM 834 C C . VAL A 1 107 ? 0.424 -6.965 -10.975 1.00 82.81 107 VAL A C 1
ATOM 836 O O . VAL A 1 107 ? 1.178 -6.878 -10.007 1.00 82.81 107 VAL A O 1
ATOM 839 N N . GLU A 1 108 ? 0.369 -6.064 -11.940 1.00 84.94 108 GLU A N 1
ATOM 840 C CA . GLU A 1 108 ? 1.217 -4.888 -12.027 1.00 84.94 108 GLU A CA 1
ATOM 841 C C . GLU A 1 108 ? 0.709 -3.782 -11.093 1.00 84.94 108 GLU A C 1
ATOM 843 O O . GLU A 1 108 ? -0.376 -3.226 -11.280 1.00 84.94 108 GLU A O 1
ATOM 848 N N . VAL A 1 109 ? 1.497 -3.492 -10.055 1.00 87.50 109 VAL A N 1
ATOM 849 C CA . VAL A 1 109 ? 1.229 -2.452 -9.056 1.00 87.50 109 VAL A CA 1
ATOM 850 C C . VAL A 1 109 ? 2.529 -1.714 -8.746 1.00 87.50 109 VAL A C 1
ATOM 852 O O . VAL A 1 109 ? 3.530 -2.328 -8.368 1.00 87.50 109 VAL A O 1
ATOM 855 N N . TYR A 1 110 ? 2.526 -0.394 -8.899 1.00 87.31 110 TYR A N 1
ATOM 856 C CA . TYR A 1 110 ? 3.743 0.412 -8.817 1.00 87.31 110 TYR A CA 1
ATOM 857 C C . TYR A 1 110 ? 3.528 1.705 -8.050 1.00 87.31 110 TYR A C 1
ATOM 859 O O . TYR A 1 110 ? 2.493 2.345 -8.185 1.00 87.31 110 TYR A O 1
ATOM 867 N N . TRP A 1 111 ? 4.539 2.121 -7.302 1.00 86.75 111 TRP A N 1
ATOM 868 C CA . TRP A 1 111 ? 4.707 3.511 -6.908 1.00 86.75 111 TRP A CA 1
ATOM 869 C C . TRP A 1 111 ? 5.408 4.258 -8.020 1.00 86.75 111 TRP A C 1
ATOM 871 O O . TRP A 1 111 ? 6.465 3.831 -8.481 1.00 86.75 111 TRP A O 1
ATOM 881 N N . TYR A 1 112 ? 4.816 5.366 -8.433 1.00 84.12 112 TYR A N 1
ATOM 882 C CA . TYR A 1 112 ? 5.385 6.270 -9.409 1.00 84.12 112 TYR A CA 1
ATOM 883 C C . TYR A 1 112 ? 5.855 7.546 -8.732 1.00 84.12 112 TYR A C 1
ATOM 885 O O . TYR A 1 112 ? 5.037 8.304 -8.213 1.00 84.12 112 TYR A O 1
ATOM 893 N N . HIS A 1 113 ? 7.164 7.784 -8.762 1.00 80.44 113 HIS A N 1
ATOM 894 C CA . HIS A 1 113 ? 7.769 8.998 -8.236 1.00 80.44 113 HIS A CA 1
ATOM 895 C C . HIS A 1 113 ? 7.890 10.038 -9.352 1.00 80.44 113 HIS A C 1
ATOM 897 O O . HIS A 1 113 ? 8.814 9.992 -10.168 1.00 80.44 113 HIS A O 1
ATOM 903 N N . GLN A 1 114 ? 6.964 10.998 -9.374 1.00 74.75 114 GLN A N 1
ATOM 904 C CA . GLN A 1 114 ? 6.822 11.962 -10.472 1.00 74.75 114 GLN A CA 1
ATOM 905 C C . GLN A 1 114 ? 8.094 12.776 -10.752 1.00 74.75 114 GLN A C 1
ATOM 907 O O . GLN A 1 114 ? 8.430 13.003 -11.905 1.00 74.75 114 GLN A O 1
ATOM 912 N N . GLN A 1 115 ? 8.844 13.181 -9.723 1.00 74.06 115 GLN A N 1
ATOM 913 C CA . GLN A 1 115 ? 10.023 14.041 -9.917 1.00 74.06 115 GLN A CA 1
ATOM 914 C C . GLN A 1 115 ? 11.213 13.311 -10.556 1.00 74.06 115 GLN A C 1
ATOM 916 O O . GLN A 1 115 ? 12.074 13.934 -11.167 1.00 74.06 115 GLN A O 1
ATOM 921 N N . THR A 1 116 ? 11.301 11.992 -10.369 1.00 77.25 116 THR A N 1
ATOM 922 C CA . THR A 1 116 ? 12.436 11.184 -10.845 1.00 77.25 116 THR A CA 1
ATOM 923 C C . THR A 1 116 ? 12.040 10.273 -12.000 1.00 77.25 116 THR A C 1
ATOM 925 O O . THR A 1 116 ? 12.902 9.594 -12.550 1.00 77.25 116 THR A O 1
ATOM 928 N N . ASN A 1 117 ? 10.753 10.256 -12.369 1.00 75.81 117 ASN A N 1
ATOM 929 C CA . ASN A 1 117 ? 10.156 9.329 -13.327 1.00 75.81 117 ASN A CA 1
ATOM 930 C C . ASN A 1 117 ? 10.497 7.859 -13.023 1.00 75.81 117 ASN A C 1
ATOM 932 O O . ASN A 1 117 ? 10.684 7.052 -13.933 1.00 75.81 117 ASN A O 1
ATOM 936 N N . ARG A 1 118 ? 10.607 7.507 -11.734 1.00 80.75 118 ARG A N 1
ATOM 937 C CA . ARG A 1 118 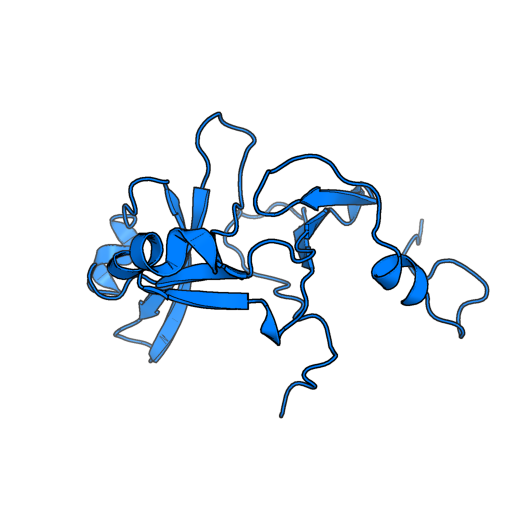? 10.952 6.148 -11.293 1.00 80.75 118 ARG A CA 1
ATOM 938 C C . ARG A 1 118 ? 9.709 5.371 -10.906 1.00 80.75 118 ARG A C 1
ATOM 940 O O . ARG A 1 118 ? 8.793 5.911 -10.284 1.00 80.75 118 ARG A O 1
ATOM 947 N N . LEU A 1 119 ? 9.722 4.087 -11.246 1.00 86.12 119 LEU A N 1
ATOM 948 C CA . LEU A 1 119 ? 8.704 3.130 -10.847 1.00 86.12 119 LEU A CA 1
ATOM 949 C C . LEU A 1 119 ? 9.303 2.105 -9.897 1.00 86.12 119 LEU A C 1
ATOM 951 O O . LEU A 1 119 ? 10.314 1.468 -10.190 1.00 86.12 119 LEU A O 1
ATOM 955 N N . THR A 1 120 ? 8.629 1.914 -8.774 1.00 86.12 120 THR A N 1
ATOM 956 C CA . THR A 1 120 ? 8.994 0.922 -7.768 1.00 86.12 120 THR A CA 1
ATOM 957 C C . THR A 1 120 ? 7.834 -0.040 -7.609 1.00 86.12 120 THR A C 1
ATOM 959 O O . THR A 1 120 ? 6.712 0.373 -7.330 1.00 86.12 120 THR A O 1
ATOM 962 N N . HIS A 1 121 ? 8.070 -1.336 -7.785 1.00 87.25 121 HIS A N 1
ATOM 963 C CA . HIS A 1 121 ? 7.014 -2.331 -7.654 1.00 87.25 121 HIS A CA 1
ATOM 964 C C . HIS A 1 121 ? 6.486 -2.364 -6.215 1.00 87.25 121 HIS A C 1
ATOM 966 O O . HIS A 1 121 ? 7.234 -2.609 -5.269 1.00 87.25 121 HIS A O 1
ATOM 972 N N . ALA A 1 122 ? 5.186 -2.146 -6.040 1.00 88.06 122 ALA A N 1
ATOM 973 C CA . ALA A 1 122 ? 4.598 -1.798 -4.749 1.00 88.06 122 ALA A CA 1
ATOM 974 C C . ALA A 1 122 ? 4.441 -2.983 -3.775 1.00 88.06 122 ALA A C 1
ATOM 976 O O . ALA A 1 122 ? 3.886 -2.811 -2.697 1.00 88.06 122 ALA A O 1
ATOM 977 N N . ILE A 1 123 ? 4.902 -4.185 -4.141 1.00 87.31 123 ILE A N 1
ATOM 978 C CA . ILE A 1 123 ? 4.947 -5.372 -3.261 1.00 87.31 123 ILE A CA 1
ATOM 979 C C . ILE A 1 123 ? 6.398 -5.776 -2.960 1.00 87.31 123 ILE A C 1
ATOM 981 O O . ILE A 1 123 ? 6.769 -6.104 -1.829 1.00 87.31 123 ILE A O 1
ATOM 985 N N . THR A 1 124 ? 7.238 -5.804 -3.996 1.00 84.25 124 THR A N 1
ATOM 986 C CA . THR A 1 124 ? 8.627 -6.279 -3.885 1.00 84.25 124 THR A CA 1
ATOM 987 C C . THR A 1 124 ? 9.584 -5.161 -3.506 1.00 84.25 124 THR A C 1
ATOM 989 O O . THR A 1 124 ? 10.658 -5.460 -2.991 1.00 84.25 124 THR A O 1
ATOM 992 N N . ALA A 1 125 ? 9.184 -3.909 -3.739 1.00 80.50 125 ALA A N 1
ATOM 993 C CA . ALA A 1 125 ? 10.005 -2.711 -3.648 1.00 80.50 125 ALA A CA 1
ATOM 994 C C . ALA A 1 125 ? 11.249 -2.718 -4.544 1.00 80.50 125 ALA A C 1
ATOM 996 O O . ALA A 1 125 ? 12.214 -1.997 -4.303 1.00 80.50 125 ALA A O 1
ATOM 997 N N . GLY A 1 126 ? 11.229 -3.547 -5.588 1.00 80.12 126 GLY A N 1
ATOM 998 C CA . GLY A 1 126 ? 12.232 -3.497 -6.639 1.00 80.12 126 GLY A CA 1
ATOM 999 C C . GLY A 1 126 ? 11.936 -2.346 -7.590 1.00 80.12 126 GLY A C 1
ATOM 1000 O O . GLY A 1 126 ? 10.779 -2.135 -7.962 1.00 80.12 126 GLY A O 1
ATOM 1001 N N . GLU A 1 127 ? 12.977 -1.630 -8.002 1.00 79.75 127 GLU A N 1
ATOM 1002 C CA . GLU A 1 127 ? 12.884 -0.722 -9.141 1.00 79.75 127 GLU A CA 1
ATOM 1003 C C . GLU A 1 127 ? 12.446 -1.503 -10.385 1.00 79.75 127 GLU A C 1
ATOM 1005 O O . GLU A 1 127 ? 12.867 -2.643 -10.607 1.00 79.75 127 GLU A O 1
ATOM 1010 N N . SER A 1 128 ? 11.552 -0.909 -11.165 1.00 78.81 128 SER A N 1
ATOM 1011 C CA . SER A 1 128 ? 10.951 -1.541 -12.329 1.00 78.81 128 SER A CA 1
ATOM 1012 C C . SER A 1 128 ? 10.966 -0.599 -13.522 1.00 78.81 128 SER A C 1
ATOM 1014 O O . SER A 1 128 ? 10.928 0.622 -13.378 1.00 78.81 128 SER A O 1
ATOM 1016 N N . VAL A 1 129 ? 11.026 -1.190 -14.711 1.00 78.00 129 VAL A N 1
ATOM 1017 C CA . VAL A 1 129 ? 10.835 -0.460 -15.965 1.00 78.00 129 VAL A CA 1
ATOM 1018 C C . VAL A 1 129 ? 9.345 -0.149 -16.114 1.00 78.00 129 VAL A C 1
ATOM 1020 O O . VAL A 1 129 ? 8.502 -0.878 -15.586 1.00 78.00 129 VAL A O 1
ATOM 1023 N N . ALA A 1 130 ? 9.018 0.940 -16.811 1.00 69.94 130 ALA A N 1
ATOM 1024 C CA . ALA A 1 130 ? 7.635 1.268 -17.117 1.00 69.94 130 ALA A CA 1
ATOM 1025 C C . ALA A 1 130 ? 6.937 0.110 -17.848 1.00 69.94 130 ALA A C 1
ATOM 1027 O O . ALA A 1 130 ? 7.491 -0.415 -18.813 1.00 69.94 130 ALA A O 1
ATOM 1028 N N . PRO A 1 131 ? 5.751 -0.323 -17.388 1.00 69.25 131 PRO A N 1
ATOM 1029 C CA . PRO A 1 131 ? 5.010 -1.376 -18.061 1.00 69.25 131 PRO A CA 1
ATOM 1030 C C . PRO A 1 131 ? 4.335 -0.836 -19.330 1.00 69.25 131 PRO A C 1
ATOM 1032 O O . PRO A 1 131 ? 3.894 0.315 -19.376 1.00 69.25 131 PRO A O 1
ATOM 1035 N N . ASP A 1 132 ? 4.170 -1.701 -20.333 1.00 68.44 132 ASP A N 1
ATOM 1036 C CA . ASP A 1 132 ? 3.597 -1.382 -21.649 1.00 68.44 132 ASP A CA 1
ATOM 1037 C C . ASP A 1 132 ? 2.293 -0.574 -21.598 1.00 68.44 132 ASP A C 1
ATOM 1039 O O . ASP A 1 132 ? 2.032 0.264 -22.459 1.00 68.44 132 ASP A O 1
ATOM 1043 N N . TRP A 1 133 ? 1.410 -0.860 -20.639 1.00 71.12 133 TRP A N 1
ATOM 1044 C CA . TRP A 1 133 ? 0.126 -0.164 -20.550 1.00 71.12 133 TRP A CA 1
ATOM 1045 C C . TRP A 1 133 ? 0.287 1.288 -20.105 1.00 71.12 133 TRP A C 1
ATOM 1047 O O . TRP A 1 133 ? -0.523 2.113 -20.516 1.00 71.12 133 TRP A O 1
ATOM 1057 N N . LEU A 1 134 ? 1.322 1.596 -19.317 1.00 68.31 134 LEU A N 1
ATOM 1058 C CA . LEU A 1 134 ? 1.625 2.953 -18.879 1.00 68.31 134 LEU A CA 1
ATOM 1059 C C . LEU A 1 134 ? 2.182 3.774 -20.047 1.00 68.31 134 LEU A C 1
ATOM 1061 O O . LEU A 1 134 ? 1.774 4.920 -20.242 1.00 68.31 134 LEU A O 1
ATOM 1065 N N . GLU A 1 135 ? 3.023 3.155 -20.879 1.00 64.88 135 GLU A N 1
ATOM 1066 C CA . GLU A 1 135 ? 3.499 3.744 -22.135 1.00 64.88 135 GLU A CA 1
ATOM 1067 C C . GLU A 1 135 ? 2.341 3.956 -23.127 1.00 64.88 135 GLU A C 1
ATOM 1069 O O . GLU A 1 135 ? 2.219 4.994 -23.768 1.00 64.88 135 GLU A O 1
ATOM 1074 N N . ARG A 1 136 ? 1.399 3.016 -23.231 1.00 56.44 136 ARG A N 1
ATOM 1075 C CA . ARG A 1 136 ? 0.245 3.162 -24.142 1.00 56.44 136 ARG A CA 1
ATOM 1076 C C . ARG A 1 136 ? -0.773 4.211 -23.694 1.00 56.44 136 ARG A C 1
ATOM 1078 O O . ARG A 1 136 ? -1.592 4.628 -24.508 1.00 56.44 136 ARG A O 1
ATOM 1085 N N . SER A 1 137 ? -0.736 4.632 -22.432 1.00 55.28 137 SER A N 1
ATOM 1086 C CA . SER A 1 137 ? -1.518 5.767 -21.928 1.00 55.28 137 SER A CA 1
ATOM 1087 C C . SER A 1 137 ? -0.897 7.137 -22.234 1.00 55.28 137 SER A C 1
ATOM 1089 O O . SER A 1 137 ? -1.471 8.152 -21.835 1.00 55.28 137 SER A O 1
ATOM 1091 N N . HIS A 1 138 ? 0.219 7.203 -22.975 1.00 48.25 138 HIS A N 1
ATOM 1092 C CA . HIS A 1 138 ? 0.673 8.458 -23.573 1.00 48.25 138 HIS A CA 1
ATOM 1093 C C . HIS A 1 138 ? -0.437 9.045 -24.465 1.00 48.25 138 HIS A C 1
ATOM 1095 O O . HIS A 1 138 ? -1.006 8.379 -25.329 1.00 48.25 138 HIS A O 1
ATOM 1101 N N . CYS A 1 139 ? -0.791 10.299 -24.192 1.00 48.72 139 CYS A N 1
ATOM 1102 C CA . CYS A 1 139 ? -1.889 10.998 -24.844 1.00 48.72 139 CYS A CA 1
ATOM 1103 C C . CYS A 1 139 ? -1.614 11.178 -26.348 1.00 48.72 139 CYS A C 1
ATOM 1105 O O . CYS A 1 139 ? -0.680 11.881 -26.714 1.00 48.72 139 CYS A O 1
ATOM 1107 N N . ASN A 1 140 ? -2.463 10.609 -27.211 1.00 45.50 140 ASN A N 1
ATOM 1108 C CA . ASN A 1 140 ? -2.386 10.783 -28.672 1.00 45.50 140 ASN A CA 1
ATOM 1109 C C . ASN A 1 140 ? -2.701 12.219 -29.152 1.00 45.50 140 ASN A C 1
ATOM 1111 O O . ASN A 1 140 ? -2.534 12.504 -30.333 1.00 45.50 140 ASN A O 1
ATOM 1115 N N . GLU A 1 141 ? -3.188 13.112 -28.281 1.00 49.03 141 GLU A N 1
ATOM 1116 C CA . GLU A 1 141 ? -3.387 14.538 -28.607 1.00 49.03 141 GLU A CA 1
ATOM 1117 C C . GLU A 1 141 ? -2.154 15.400 -28.300 1.00 49.03 141 GLU A C 1
ATOM 1119 O O . GLU A 1 141 ? -2.107 16.570 -28.677 1.00 49.03 141 GLU A O 1
ATOM 1124 N N . CYS A 1 142 ? -1.140 14.825 -27.654 1.00 50.25 142 CYS A N 1
ATOM 1125 C CA . CYS A 1 142 ? 0.154 15.454 -27.467 1.00 50.25 142 CYS A CA 1
ATOM 1126 C C . CYS A 1 142 ? 1.144 14.762 -28.414 1.00 50.25 142 CYS A C 1
ATOM 1128 O O . CYS A 1 142 ? 1.517 13.619 -28.170 1.00 50.25 142 CYS A O 1
ATOM 1130 N N . ASP A 1 143 ? 1.637 15.438 -29.454 1.00 43.59 143 ASP A N 1
ATOM 1131 C CA . ASP A 1 143 ? 2.759 14.962 -30.301 1.00 43.59 143 ASP A CA 1
ATOM 1132 C C . ASP A 1 143 ? 4.111 14.944 -29.527 1.00 43.59 143 ASP A C 1
ATOM 1134 O O . ASP A 1 143 ? 5.200 15.133 -30.067 1.00 43.59 143 ASP A O 1
ATOM 1138 N N . GLY A 1 144 ? 4.042 14.752 -28.210 1.00 44.22 144 GLY A N 1
ATOM 1139 C CA . GLY A 1 144 ? 5.116 14.787 -27.235 1.00 44.22 144 GLY A CA 1
ATOM 1140 C C . GLY A 1 144 ? 4.620 14.238 -25.898 1.00 44.22 144 GLY A C 1
ATOM 1141 O O . GLY A 1 144 ? 3.431 14.277 -25.586 1.00 44.22 144 GLY A O 1
ATOM 1142 N N . ALA A 1 145 ? 5.542 13.692 -25.108 1.00 40.19 145 ALA A N 1
ATOM 1143 C CA . ALA A 1 145 ? 5.250 13.130 -23.799 1.00 40.19 145 ALA A CA 1
ATOM 1144 C C . ALA A 1 145 ? 4.581 14.186 -22.901 1.00 40.19 145 ALA A C 1
ATOM 1146 O O . ALA A 1 145 ? 5.238 15.096 -22.407 1.00 40.19 145 ALA A O 1
ATOM 1147 N N . CYS A 1 146 ? 3.271 14.061 -22.686 1.00 43.97 146 CYS A N 1
ATOM 1148 C CA . CYS A 1 146 ? 2.520 14.859 -21.719 1.00 43.97 146 CYS A CA 1
ATOM 1149 C C . CYS A 1 146 ? 2.853 14.400 -20.285 1.00 43.97 146 CYS A C 1
ATOM 1151 O O . CYS A 1 146 ? 2.018 13.855 -19.572 1.00 43.97 146 CYS A O 1
ATOM 1153 N N . TRP A 1 147 ? 4.106 14.603 -19.884 1.00 46.44 147 TRP A N 1
ATOM 1154 C CA . TRP A 1 147 ? 4.560 14.608 -18.500 1.00 46.44 147 TRP A CA 1
ATOM 1155 C C . TRP A 1 147 ? 5.153 15.995 -18.283 1.00 46.44 147 TRP A C 1
ATOM 1157 O O . TRP A 1 147 ? 6.146 16.340 -18.917 1.00 46.44 147 TRP A O 1
ATOM 1167 N N . GLY A 1 148 ? 4.460 16.816 -17.493 1.00 39.28 148 GLY A N 1
ATOM 1168 C CA . GLY A 1 148 ? 4.743 18.241 -17.339 1.00 39.28 148 GLY A CA 1
ATOM 1169 C C . GLY A 1 148 ? 6.220 18.525 -17.080 1.00 39.28 148 GLY A C 1
ATOM 1170 O O . GLY A 1 148 ? 6.757 18.159 -16.039 1.00 39.28 148 GLY A O 1
ATOM 1171 N N . GLY A 1 149 ? 6.837 19.201 -18.041 1.00 38.03 149 GLY A N 1
ATOM 1172 C CA . GLY A 1 149 ? 8.071 19.942 -17.877 1.00 38.03 149 GLY A CA 1
ATOM 1173 C C . GLY A 1 149 ? 7.815 21.345 -18.396 1.00 38.03 149 GLY A C 1
ATOM 1174 O O . GLY A 1 149 ? 8.008 21.592 -19.581 1.00 38.03 149 GLY A O 1
ATOM 1175 N N . ASP A 1 150 ? 7.345 22.225 -17.516 1.00 36.94 150 ASP A N 1
ATOM 1176 C CA . ASP A 1 150 ? 7.557 23.659 -17.675 1.00 36.94 150 ASP A CA 1
ATOM 1177 C C . ASP A 1 150 ? 8.668 24.052 -16.694 1.00 36.94 150 ASP A C 1
ATOM 1179 O O . ASP A 1 150 ? 8.480 23.990 -15.480 1.00 36.94 150 ASP A O 1
ATOM 1183 N N . GLU A 1 151 ? 9.813 24.354 -17.314 1.00 35.53 151 GLU A N 1
ATOM 1184 C CA . GLU A 1 151 ? 10.938 25.227 -16.921 1.00 35.53 151 GLU A CA 1
ATOM 1185 C C . GLU A 1 151 ? 11.648 25.043 -15.566 1.00 35.53 151 GLU A C 1
ATOM 1187 O O . GLU A 1 151 ? 11.091 25.357 -14.491 1.00 35.53 151 GLU A O 1
#

Solvent-accessible surface area (backbone atoms only — not comparable to full-atom values): 9189 Å² total;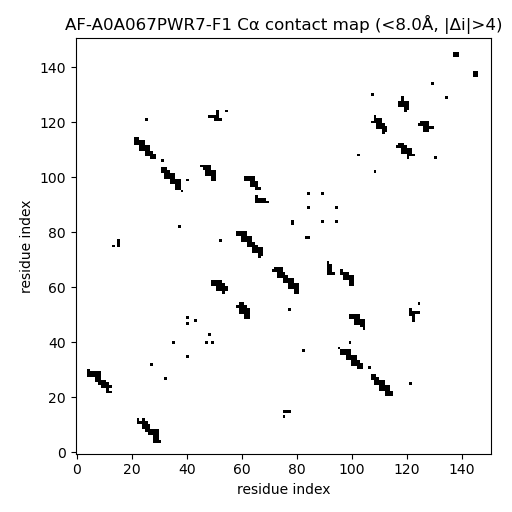 per-residue (Å²): 135,84,80,59,73,85,47,57,48,69,64,59,85,71,84,76,75,60,95,64,91,74,62,56,29,45,46,32,55,44,85,44,52,44,79,37,46,59,91,48,44,73,80,37,60,85,55,37,41,60,35,45,77,44,71,93,47,102,60,53,24,28,40,27,36,32,56,28,76,85,75,80,41,73,48,71,40,82,22,47,82,80,70,56,76,58,75,85,51,56,81,38,37,60,81,92,55,35,24,29,39,24,32,39,58,97,60,76,40,29,35,36,34,67,94,76,76,42,36,29,30,23,67,80,68,43,79,46,77,88,52,71,69,66,64,68,63,57,53,88,89,42,103,51,81,87,62,93,78,83,132

Radius of gyration: 16.64 Å; Cα contacts (8 Å, |Δi|>4): 245; chains: 1; bounding box: 35×42×50 Å

Foldseek 3Di:
DDDDQADFPFPWDDCQPPDDPQGWTKGFRPVQKDWAFPVCQVVCVQFKFFFFDDDPDVWTWGWKWFQFPPPSDIDIYIATPVRDDPPVCVNGHPSRRITTIIGTPPGAIWTQGLVVRWTAGRGPRDTDDDDPVNVVPQDPVDPDRPSDDDD

Secondary structure (DSSP, 8-state):
----TTS---B----TT-S----EEEEE-TTTEEEEETTTGGGGTTTEEEPEEE-SSSS-EEEEEEE-TTTS-EEEEEEETT-PPPHHHHTT--GGG-EEEEEETTS-EEEEETTTTEEEETTT--EEPPPHHHHHTS-TT-SS--S----

pLDDT: mean 71.67, std 19.26, range [25.27, 93.0]

Mean predicted aligned error: 11.52 Å

Nearest PDB structures (foldseek):
  2bjr-assembly1_A  TM=6.090E-01  e=6.168E+00  Ascaris suum
  1o7l-assembly2_D  TM=2.620E-01  e=4.771E-01  Escherichia coli
  1o7l-assembly2_C  TM=2.647E-01  e=5.333E-01  Escherichia coli
  1o7l-assembly1_B  TM=2.823E-01  e=1.040E+00  Escherichia coli

Sequence (151 aa):
MRADPRNPILLAHHELFGPDPTSEVLLAQSDCLRWISASELSSYGDSYSAVTVNTQCDQKDFIGCLPDRFSMEMKVFSVSNTFSIPDTLLSLGRRDKLHILACRVHVEVYWYHQQTNRLTHAITAGESVAPDWLERSHCNECDGACWGGDE